Protein AF-A0A147HZX2-F1 (afdb_monomer_lite)

Foldseek 3Di:
DDWDWDDDPQWIWIQDPVRDIDIDGPVRVVVVVVVVVVVVVVVVVCVVVPDPPPPPVPDDD

Secondary structure (DSSP, 8-state):
---EEEEETTEEEEE-TTS-EEEEEHHHHHHHHHHHHHHHHHHHHHGGG-------TT---

Organism: NCBI:txid869719

pLDDT: mean 81.84, std 16.9, range [48.44, 96.81]

St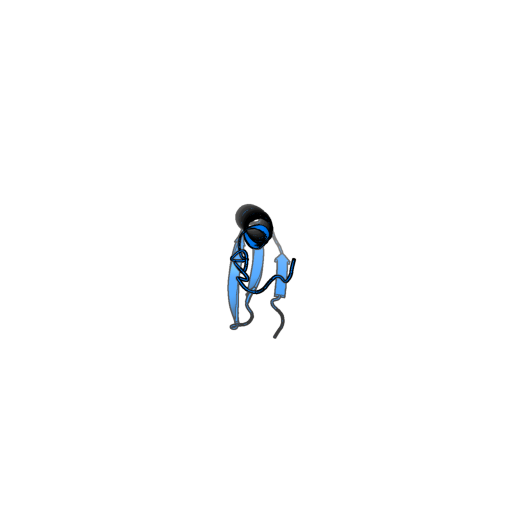ructure (mmCIF, N/CA/C/O backbone):
data_AF-A0A147HZX2-F1
#
_entry.id   AF-A0A147HZX2-F1
#
loop_
_atom_site.group_PDB
_atom_site.id
_atom_site.type_symbol
_atom_site.label_atom_id
_atom_site.label_alt_id
_atom_site.label_comp_id
_atom_site.label_asym_id
_atom_site.label_entity_id
_atom_site.label_seq_id
_atom_site.pdbx_PDB_ins_code
_atom_site.Cartn_x
_atom_site.Cartn_y
_atom_site.Cartn_z
_atom_site.occupancy
_atom_site.B_iso_or_equiv
_atom_site.auth_seq_id
_atom_site.auth_comp_id
_atom_site.auth_asym_id
_atom_site.auth_atom_id
_atom_site.pdbx_PDB_model_num
ATOM 1 N N . MET A 1 1 ? -14.658 -6.557 -0.812 1.00 76.50 1 MET A N 1
ATOM 2 C CA . MET A 1 1 ? -13.356 -6.980 -1.375 1.00 76.50 1 MET A CA 1
ATOM 3 C C . MET A 1 1 ? -12.252 -6.642 -0.377 1.00 76.50 1 MET A C 1
ATOM 5 O O . MET A 1 1 ? -12.339 -5.584 0.242 1.00 76.50 1 MET A O 1
ATOM 9 N N . MET A 1 2 ? -11.272 -7.525 -0.153 1.00 85.25 2 MET A N 1
ATOM 10 C CA . MET A 1 2 ? -10.091 -7.186 0.659 1.00 85.25 2 MET A CA 1
ATOM 11 C C . MET A 1 2 ? -9.103 -6.363 -0.179 1.00 85.25 2 MET A C 1
ATOM 13 O O . MET A 1 2 ? -9.013 -6.612 -1.381 1.00 85.25 2 MET A O 1
ATOM 17 N N . PRO A 1 3 ? -8.394 -5.385 0.415 1.00 89.56 3 PRO A N 1
ATOM 18 C CA . PRO A 1 3 ? -7.338 -4.678 -0.295 1.00 89.56 3 PRO A CA 1
ATOM 19 C C . PRO A 1 3 ? -6.229 -5.668 -0.661 1.00 89.56 3 PRO A C 1
ATOM 21 O O . PRO A 1 3 ? -5.935 -6.577 0.118 1.00 89.56 3 PRO A O 1
ATOM 24 N N . GLN A 1 4 ? -5.638 -5.495 -1.838 1.00 94.38 4 GLN A N 1
ATOM 25 C CA . GLN A 1 4 ? -4.556 -6.347 -2.326 1.00 94.38 4 GLN A CA 1
ATOM 26 C C . GLN A 1 4 ? -3.286 -5.523 -2.472 1.00 94.38 4 GLN A C 1
ATOM 28 O O . GLN A 1 4 ? -3.335 -4.366 -2.889 1.00 94.38 4 GLN A O 1
ATOM 33 N N . VAL A 1 5 ? -2.158 -6.127 -2.112 1.00 92.38 5 VAL A N 1
ATOM 34 C CA . VAL A 1 5 ? -0.834 -5.529 -2.259 1.00 92.38 5 VAL A CA 1
ATOM 35 C C . VAL A 1 5 ? 0.053 -6.541 -2.962 1.00 92.38 5 VAL A C 1
ATOM 37 O O . VAL A 1 5 ? 0.105 -7.701 -2.552 1.00 92.38 5 VAL A O 1
ATOM 40 N N . SER A 1 6 ? 0.735 -6.103 -4.011 1.00 95.44 6 SER A N 1
ATOM 41 C CA . SER A 1 6 ? 1.729 -6.891 -4.738 1.00 95.44 6 SER A CA 1
ATOM 42 C C . SER A 1 6 ? 2.961 -6.041 -5.014 1.00 95.44 6 SER A C 1
ATOM 44 O O . SER A 1 6 ? 2.872 -4.815 -5.069 1.00 95.44 6 SER A O 1
ATOM 46 N N . ALA A 1 7 ? 4.106 -6.690 -5.194 1.00 94.38 7 ALA A N 1
ATOM 47 C CA . ALA A 1 7 ? 5.344 -6.035 -5.583 1.00 94.38 7 ALA A CA 1
ATOM 48 C C . ALA A 1 7 ? 5.963 -6.797 -6.754 1.00 94.38 7 ALA A C 1
ATOM 50 O O . ALA A 1 7 ? 6.110 -8.016 -6.670 1.00 94.38 7 ALA A O 1
ATOM 51 N N . ASP A 1 8 ? 6.292 -6.078 -7.821 1.00 95.31 8 ASP A N 1
ATOM 52 C CA . ASP A 1 8 ? 6.941 -6.617 -9.015 1.00 95.31 8 ASP A CA 1
ATOM 53 C C . ASP A 1 8 ? 7.851 -5.548 -9.630 1.00 95.31 8 ASP A C 1
ATOM 55 O O . ASP A 1 8 ? 7.495 -4.371 -9.640 1.00 95.31 8 ASP A O 1
ATOM 59 N N . ASP A 1 9 ? 9.045 -5.949 -10.065 1.00 93.12 9 ASP A N 1
ATOM 60 C CA . ASP A 1 9 ? 10.064 -5.088 -10.696 1.00 93.12 9 ASP A CA 1
ATOM 61 C C . ASP A 1 9 ? 10.270 -3.700 -10.036 1.00 93.12 9 ASP A C 1
ATOM 63 O O . ASP A 1 9 ? 10.311 -2.653 -10.679 1.00 93.12 9 ASP A O 1
ATOM 67 N N . GLY A 1 10 ? 10.347 -3.661 -8.699 1.00 92.12 10 GLY A N 1
ATOM 68 C CA . GLY A 1 10 ? 10.563 -2.414 -7.944 1.00 92.12 10 GLY A CA 1
ATOM 69 C C . GLY A 1 10 ? 9.339 -1.492 -7.833 1.00 92.12 10 GLY A C 1
ATOM 70 O O . GLY A 1 10 ? 9.443 -0.396 -7.272 1.00 92.12 10 GLY A O 1
ATOM 71 N N . VAL A 1 11 ? 8.174 -1.939 -8.304 1.00 96.06 11 VAL A N 1
ATOM 72 C CA . VAL A 1 11 ? 6.890 -1.250 -8.164 1.00 96.06 11 VAL A CA 1
ATOM 73 C C . VAL A 1 11 ? 6.014 -1.996 -7.165 1.00 96.06 11 VAL A C 1
ATOM 75 O O . VAL A 1 11 ? 5.808 -3.204 -7.253 1.00 96.06 11 VAL A O 1
ATOM 78 N N . VAL A 1 12 ? 5.471 -1.259 -6.200 1.00 96.38 12 VAL A N 1
ATOM 79 C CA . VAL A 1 12 ? 4.474 -1.750 -5.250 1.00 96.38 12 VAL A CA 1
ATOM 80 C C . VAL A 1 12 ? 3.101 -1.284 -5.711 1.00 96.38 12 VAL A C 1
ATOM 82 O O . VAL A 1 12 ? 2.819 -0.088 -5.728 1.00 96.38 12 VAL A O 1
ATOM 85 N N . THR A 1 13 ? 2.229 -2.228 -6.047 1.00 96.81 13 THR A N 1
ATOM 86 C CA . THR A 1 13 ? 0.844 -1.955 -6.432 1.00 96.81 13 THR A CA 1
ATOM 87 C C . THR A 1 13 ? -0.083 -2.202 -5.250 1.00 96.81 13 THR A C 1
ATOM 89 O O . THR A 1 13 ? -0.094 -3.288 -4.668 1.00 96.81 13 THR A O 1
ATOM 92 N N . VAL A 1 14 ? -0.919 -1.216 -4.931 1.00 94.56 14 VAL A N 1
ATOM 93 C CA . VAL A 1 14 ? -1.994 -1.322 -3.941 1.00 94.56 14 VAL A CA 1
ATOM 94 C C . VAL A 1 14 ? -3.339 -1.189 -4.646 1.00 94.56 14 VAL A C 1
ATOM 96 O O . VAL A 1 14 ? -3.636 -0.154 -5.241 1.00 94.56 14 VAL A O 1
ATOM 99 N N . LEU A 1 15 ? -4.176 -2.220 -4.540 1.00 95.88 15 LEU A N 1
ATOM 100 C CA . LEU A 1 15 ? -5.578 -2.175 -4.941 1.00 95.88 15 LEU A CA 1
ATOM 101 C C . LEU A 1 15 ? -6.446 -1.949 -3.703 1.00 95.88 15 LEU A C 1
ATOM 103 O O . LEU A 1 15 ? -6.526 -2.793 -2.804 1.00 95.88 15 LEU A O 1
ATOM 107 N N . SER A 1 16 ? -7.098 -0.793 -3.647 1.00 92.19 16 SER A N 1
ATOM 108 C CA . SER A 1 16 ? -7.973 -0.426 -2.543 1.00 92.19 16 SER A CA 1
ATOM 109 C C . SER A 1 16 ? -9.295 -1.198 -2.588 1.00 92.19 16 SER A C 1
ATOM 111 O O . SER A 1 16 ? -9.695 -1.777 -3.599 1.00 92.19 16 SER A O 1
ATOM 113 N N . ARG A 1 17 ? -10.050 -1.133 -1.488 1.00 91.81 17 ARG A N 1
ATOM 114 C CA . ARG A 1 17 ? -11.404 -1.707 -1.429 1.00 91.81 17 ARG A CA 1
ATOM 115 C C . ARG A 1 17 ? -12.396 -1.025 -2.375 1.00 91.81 17 ARG A C 1
ATOM 117 O O . ARG A 1 17 ? -13.405 -1.640 -2.698 1.00 91.81 17 ARG A O 1
ATOM 124 N N . SER A 1 18 ? -12.128 0.220 -2.782 1.00 94.00 18 SER A N 1
ATOM 125 C CA . SER A 1 18 ? -12.945 0.952 -3.758 1.00 94.00 18 SER A CA 1
ATOM 126 C C . SER A 1 18 ? -12.566 0.637 -5.207 1.00 94.00 18 SER A C 1
ATOM 128 O O . SER A 1 18 ? -13.173 1.188 -6.117 1.00 94.00 18 SER A O 1
ATOM 130 N N . GLY A 1 19 ? -11.567 -0.226 -5.429 1.00 93.06 19 GLY A N 1
ATOM 131 C CA . GLY A 1 19 ? -11.041 -0.531 -6.758 1.00 93.06 19 GLY A CA 1
ATOM 132 C C . GLY A 1 19 ? -10.023 0.489 -7.271 1.00 93.06 19 GLY A C 1
ATOM 133 O O . GLY A 1 19 ? -9.590 0.384 -8.414 1.00 93.06 19 GLY A O 1
ATOM 134 N N . ALA A 1 20 ? -9.615 1.460 -6.447 1.00 94.69 20 ALA A N 1
ATOM 135 C CA . ALA A 1 20 ? -8.550 2.385 -6.816 1.00 94.69 20 ALA A CA 1
ATOM 136 C C . ALA A 1 20 ? -7.199 1.659 -6.816 1.00 94.69 20 ALA A C 1
ATOM 138 O O . ALA A 1 20 ? -6.885 0.929 -5.872 1.00 94.69 20 ALA A O 1
ATOM 139 N N . ARG A 1 21 ? -6.407 1.881 -7.864 1.00 95.19 21 ARG A N 1
ATOM 140 C CA . ARG A 1 21 ? -5.063 1.328 -8.021 1.00 95.19 21 ARG A CA 1
ATOM 141 C C . ARG A 1 21 ? -4.028 2.418 -7.767 1.00 95.19 21 ARG A C 1
ATOM 143 O O . ARG A 1 21 ? -4.124 3.499 -8.342 1.00 95.19 21 ARG A O 1
ATOM 150 N N . TYR A 1 22 ? -3.036 2.102 -6.947 1.00 94.69 22 TYR A N 1
ATOM 151 C CA . TYR A 1 22 ? -1.887 2.958 -6.678 1.00 94.69 22 TYR A CA 1
ATOM 152 C C . TYR A 1 22 ? -0.618 2.185 -6.994 1.00 94.69 22 TYR A C 1
ATOM 154 O O . TYR A 1 22 ? -0.414 1.114 -6.430 1.00 94.69 22 TYR A O 1
ATOM 162 N N . ASP A 1 23 ? 0.221 2.736 -7.862 1.00 96.56 23 ASP A N 1
ATOM 163 C CA . ASP A 1 23 ? 1.541 2.196 -8.164 1.00 96.56 23 ASP A CA 1
ATOM 164 C C . ASP A 1 23 ? 2.584 3.103 -7.509 1.00 96.56 23 ASP A C 1
ATOM 166 O O . ASP A 1 23 ? 2.606 4.317 -7.723 1.00 96.56 23 ASP A O 1
ATOM 170 N N . LEU A 1 24 ? 3.397 2.519 -6.637 1.00 95.50 24 LEU A N 1
ATOM 171 C CA . LEU A 1 24 ? 4.333 3.217 -5.767 1.00 95.50 24 LEU A CA 1
ATOM 172 C C . LEU A 1 24 ? 5.743 2.696 -6.018 1.00 95.50 24 LEU A C 1
ATOM 174 O O . LEU A 1 24 ? 5.943 1.505 -6.248 1.00 95.50 24 LEU A O 1
ATOM 178 N N . THR A 1 25 ? 6.741 3.564 -5.888 1.00 96.56 25 THR A N 1
ATOM 179 C CA . THR A 1 25 ? 8.116 3.088 -5.717 1.00 96.56 25 THR A CA 1
ATOM 180 C C . THR A 1 25 ? 8.245 2.376 -4.370 1.00 96.56 25 THR A C 1
ATOM 182 O O . THR A 1 25 ? 7.501 2.672 -3.427 1.00 96.56 25 THR A O 1
ATOM 185 N N . VAL A 1 26 ? 9.221 1.472 -4.245 1.00 93.38 26 VAL A N 1
ATOM 186 C CA . VAL A 1 26 ? 9.525 0.809 -2.962 1.00 93.38 26 VAL A CA 1
ATOM 187 C C . VAL A 1 26 ? 9.726 1.831 -1.837 1.00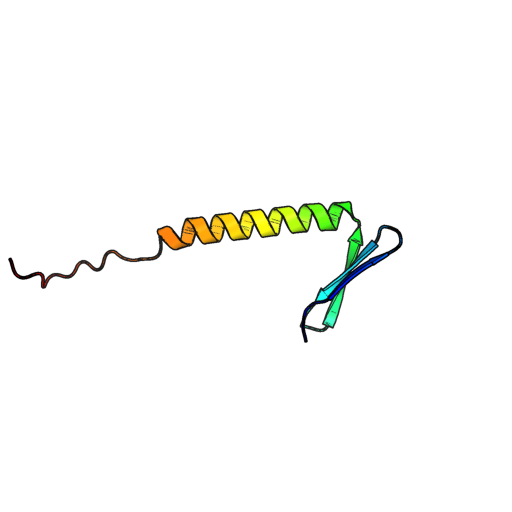 93.38 26 VAL A C 1
ATOM 189 O O . VAL A 1 26 ? 9.163 1.676 -0.756 1.00 93.38 26 VAL A O 1
ATOM 192 N N . GLU A 1 27 ? 10.465 2.914 -2.098 1.00 95.62 27 GLU A N 1
ATOM 193 C CA . GLU A 1 27 ? 10.719 3.955 -1.097 1.00 95.62 27 GLU A CA 1
ATOM 194 C C . GLU A 1 27 ? 9.427 4.655 -0.648 1.00 95.62 27 GLU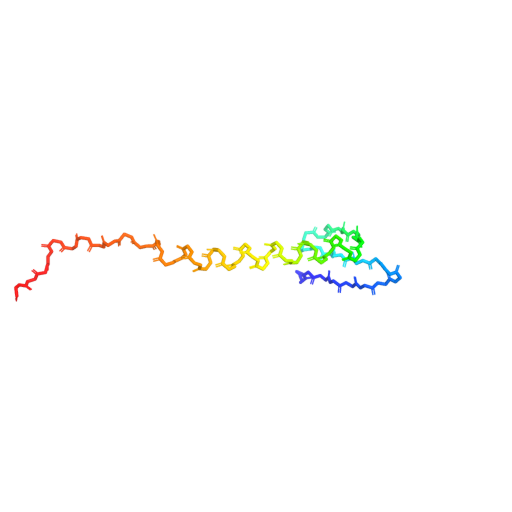 A C 1
ATOM 196 O O . GLU A 1 27 ? 9.199 4.832 0.551 1.00 95.62 27 GLU A O 1
ATOM 201 N N . ALA A 1 28 ? 8.549 5.015 -1.590 1.00 95.19 28 ALA A N 1
ATOM 202 C CA . ALA A 1 28 ? 7.270 5.640 -1.265 1.00 95.19 28 ALA A CA 1
ATOM 203 C C . ALA A 1 28 ? 6.370 4.695 -0.451 1.00 95.19 28 ALA A C 1
ATOM 205 O O . ALA A 1 28 ? 5.739 5.127 0.515 1.00 95.19 28 ALA A O 1
ATOM 206 N N . ALA A 1 29 ? 6.355 3.403 -0.792 1.00 93.94 29 ALA A N 1
ATOM 207 C CA . ALA A 1 29 ? 5.606 2.392 -0.052 1.00 93.94 29 ALA A CA 1
ATOM 208 C C . ALA A 1 29 ? 6.130 2.213 1.385 1.00 93.94 29 ALA A C 1
ATOM 210 O O . ALA A 1 29 ? 5.334 2.125 2.323 1.00 93.94 29 ALA A O 1
ATOM 211 N N . MET A 1 30 ? 7.454 2.218 1.580 1.00 93.81 30 MET A N 1
ATOM 212 C CA . MET A 1 30 ? 8.068 2.141 2.910 1.00 93.81 30 MET A CA 1
ATOM 213 C C . MET A 1 30 ? 7.722 3.361 3.769 1.00 93.81 30 MET A C 1
ATOM 215 O O . MET A 1 30 ? 7.243 3.193 4.892 1.00 93.81 30 MET A O 1
ATOM 219 N N . ARG A 1 31 ? 7.881 4.579 3.231 1.00 96.00 31 ARG A N 1
ATOM 220 C CA . ARG A 1 31 ? 7.531 5.818 3.950 1.00 96.00 31 ARG A CA 1
ATOM 221 C C . ARG A 1 31 ? 6.054 5.842 4.349 1.00 96.00 31 ARG A C 1
ATOM 223 O O . ARG A 1 31 ? 5.738 6.120 5.504 1.00 96.00 31 ARG A O 1
ATOM 230 N N . LEU A 1 32 ? 5.158 5.475 3.429 1.00 91.25 32 LEU A N 1
ATOM 231 C CA . LEU A 1 32 ? 3.722 5.387 3.705 1.00 91.25 32 LEU A CA 1
ATOM 232 C C . LEU A 1 32 ? 3.418 4.375 4.822 1.00 91.25 32 LEU A C 1
ATOM 234 O O . LEU A 1 32 ? 2.626 4.657 5.721 1.00 91.25 32 LEU A O 1
ATOM 238 N N . SER A 1 33 ? 4.065 3.208 4.800 1.00 91.12 33 SER A N 1
ATOM 239 C CA . SER A 1 33 ? 3.910 2.192 5.846 1.00 91.12 33 SER A CA 1
ATOM 240 C C . SER A 1 33 ? 4.341 2.716 7.221 1.00 91.12 33 SER A C 1
ATOM 242 O O . SER A 1 33 ? 3.616 2.552 8.206 1.00 91.12 33 SER A O 1
ATOM 244 N N . GLU A 1 34 ? 5.490 3.389 7.308 1.00 94.31 34 GLU A N 1
ATOM 245 C CA . GLU A 1 34 ? 5.978 3.978 8.560 1.00 94.31 34 GLU A CA 1
ATOM 246 C C . GLU A 1 34 ? 5.030 5.044 9.116 1.00 94.31 34 GLU A C 1
ATOM 248 O O . GLU A 1 34 ? 4.755 5.068 10.321 1.00 94.31 34 GLU A O 1
ATOM 253 N N . GLU A 1 35 ? 4.505 5.915 8.252 1.00 94.44 35 GLU A N 1
ATOM 254 C CA . GLU A 1 35 ? 3.540 6.943 8.641 1.00 94.44 35 GLU A CA 1
ATOM 255 C C . GLU A 1 35 ? 2.250 6.333 9.188 1.00 94.44 35 GLU A C 1
ATOM 257 O O . GLU A 1 35 ? 1.767 6.765 10.239 1.00 94.44 35 GLU A O 1
ATOM 262 N N . LEU A 1 36 ? 1.725 5.292 8.537 1.00 89.31 36 LEU A N 1
ATOM 263 C CA . LEU A 1 36 ? 0.517 4.596 8.979 1.00 89.31 36 LEU A CA 1
ATOM 264 C C . LEU A 1 36 ? 0.718 3.907 10.331 1.00 89.31 36 LEU A C 1
ATOM 266 O O . LEU A 1 36 ? -0.123 4.049 11.222 1.00 89.31 36 LEU A O 1
ATOM 270 N N . VAL A 1 37 ? 1.842 3.211 10.527 1.00 91.19 37 VAL A N 1
ATOM 271 C CA . VAL A 1 37 ? 2.173 2.573 11.813 1.00 9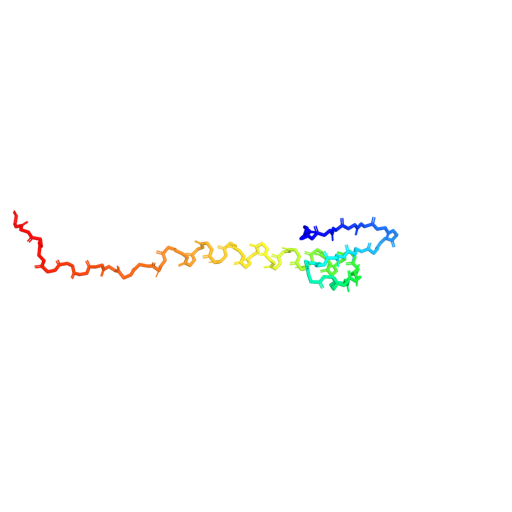1.19 37 VAL A CA 1
ATOM 272 C C . VAL A 1 37 ? 2.323 3.626 12.910 1.00 91.19 37 VAL A C 1
ATOM 274 O O . VAL A 1 37 ? 1.757 3.478 13.997 1.00 91.19 37 VAL A O 1
ATOM 277 N N . ARG A 1 38 ? 3.032 4.725 12.629 1.00 91.62 38 ARG A N 1
ATOM 278 C CA . ARG A 1 38 ? 3.211 5.833 13.576 1.00 91.62 38 ARG A CA 1
ATOM 279 C C . ARG A 1 38 ? 1.879 6.499 13.920 1.00 91.62 38 ARG A C 1
ATOM 281 O O . ARG A 1 38 ? 1.626 6.792 15.089 1.00 91.62 38 ARG A O 1
ATOM 288 N N . GLY A 1 39 ? 1.019 6.719 12.928 1.00 90.56 39 GLY A N 1
ATOM 289 C CA . GLY A 1 39 ? -0.331 7.250 13.104 1.00 90.56 39 GLY A CA 1
ATOM 290 C C . GLY A 1 39 ? -1.200 6.333 13.963 1.00 90.56 39 GLY A C 1
ATOM 291 O O . GLY A 1 39 ? -1.806 6.791 14.931 1.00 90.56 39 GLY A O 1
ATOM 292 N N . ALA A 1 40 ? -1.187 5.027 13.689 1.00 87.56 40 ALA A N 1
ATOM 293 C CA . ALA A 1 40 ? -1.912 4.035 14.477 1.00 87.56 40 ALA A CA 1
ATOM 294 C C . ALA A 1 40 ? -1.412 3.968 15.931 1.00 87.56 40 ALA A C 1
ATOM 296 O O . ALA A 1 40 ? -2.220 3.895 16.859 1.00 87.56 40 ALA A O 1
ATOM 297 N N . ALA A 1 41 ? -0.095 4.041 16.152 1.00 83.81 41 ALA A N 1
ATOM 298 C CA . ALA A 1 41 ? 0.490 4.099 17.490 1.00 83.81 41 ALA A CA 1
ATOM 299 C C . ALA A 1 41 ? 0.050 5.360 18.255 1.00 83.81 41 ALA A C 1
ATOM 301 O O . ALA A 1 41 ? -0.335 5.266 19.422 1.00 83.81 41 ALA A O 1
ATOM 302 N N . ARG A 1 42 ? 0.029 6.526 17.593 1.00 82.94 42 ARG A N 1
ATOM 303 C CA . ARG A 1 42 ? -0.479 7.780 18.179 1.00 82.94 42 ARG A CA 1
ATOM 304 C C . ARG A 1 42 ? -1.963 7.691 18.527 1.00 82.94 42 ARG A C 1
ATOM 306 O O . ARG A 1 42 ? -2.326 8.034 19.646 1.00 82.94 42 ARG A O 1
ATOM 313 N N . ALA A 1 43 ? -2.799 7.178 17.625 1.00 81.50 43 ALA A N 1
ATOM 314 C CA . ALA A 1 43 ? -4.232 7.006 17.873 1.00 81.50 43 ALA A CA 1
ATOM 315 C C . ALA A 1 43 ? -4.500 6.059 19.059 1.00 81.50 43 ALA A C 1
ATOM 317 O O . ALA A 1 43 ? -5.352 6.332 19.902 1.00 81.50 43 ALA A O 1
ATOM 318 N N . ARG A 1 44 ? -3.716 4.980 19.194 1.00 68.75 44 ARG A N 1
ATOM 319 C CA . ARG A 1 44 ? -3.766 4.088 20.368 1.00 68.75 44 ARG A CA 1
ATOM 320 C C . ARG A 1 44 ? -3.320 4.773 21.662 1.00 68.75 44 ARG A C 1
ATOM 322 O O . ARG A 1 44 ? -3.878 4.486 22.716 1.00 68.75 44 ARG A O 1
ATOM 329 N N . GLY A 1 45 ? -2.347 5.681 21.590 1.00 62.91 45 GLY A N 1
ATOM 330 C CA . GLY A 1 45 ? -1.962 6.537 22.715 1.00 62.91 45 GLY A CA 1
ATOM 331 C C . GLY A 1 45 ? -3.053 7.546 23.098 1.00 62.91 45 GLY A C 1
ATOM 332 O O .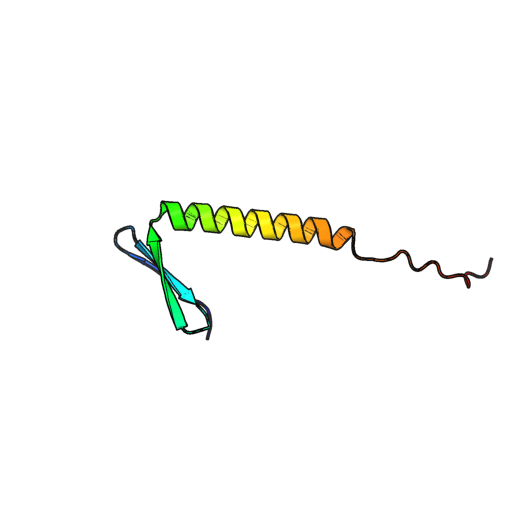 GLY A 1 45 ? -3.257 7.797 24.282 1.00 62.91 45 GLY A O 1
ATOM 333 N N . GLN A 1 46 ? -3.794 8.067 22.116 1.00 58.00 46 GLN A N 1
ATOM 334 C CA . GLN A 1 46 ? -4.902 9.009 22.312 1.00 58.00 46 GLN A CA 1
ATOM 335 C C . GLN A 1 46 ? -6.176 8.354 22.864 1.00 58.00 46 GLN A C 1
ATOM 337 O O . GLN A 1 46 ? -6.873 8.989 23.649 1.00 58.00 46 GLN A O 1
ATOM 342 N N . LEU A 1 47 ? -6.445 7.077 22.558 1.00 53.62 47 LEU A N 1
ATOM 343 C CA . LEU A 1 47 ? -7.566 6.321 23.145 1.00 53.62 47 LEU A CA 1
ATOM 344 C C . LEU A 1 47 ? -7.497 6.203 24.680 1.00 53.62 47 LEU A C 1
ATOM 346 O O . LEU A 1 47 ? -8.503 5.889 25.308 1.00 53.62 47 LEU A O 1
ATOM 350 N N . ARG A 1 48 ? -6.346 6.485 25.309 1.00 55.47 48 ARG A N 1
ATOM 351 C CA . ARG A 1 48 ? -6.237 6.574 26.777 1.00 55.47 48 ARG A CA 1
ATOM 352 C C . ARG A 1 48 ? -6.757 7.890 27.365 1.00 55.47 48 ARG A C 1
ATOM 354 O O . ARG A 1 48 ? -6.941 7.953 28.573 1.00 55.47 48 ARG A O 1
ATOM 361 N N . MET A 1 49 ? -6.999 8.919 26.550 1.00 52.91 49 MET A N 1
ATOM 362 C CA . MET A 1 49 ? -7.490 10.236 26.994 1.00 52.91 49 MET A CA 1
ATOM 363 C C . MET A 1 49 ? -8.929 10.530 26.539 1.00 52.91 49 MET A C 1
ATOM 365 O O . MET A 1 49 ? -9.383 11.667 26.614 1.00 52.91 49 MET A O 1
ATOM 369 N N . SER A 1 50 ? -9.663 9.520 26.063 1.00 50.31 50 SER A N 1
ATOM 370 C CA . SER A 1 50 ? -11.063 9.645 25.636 1.00 50.31 50 SER A CA 1
ATOM 371 C C . SER A 1 50 ? -11.991 8.887 26.578 1.00 50.31 50 SER A C 1
ATOM 373 O O . SER A 1 50 ? -12.694 7.963 26.187 1.00 50.31 50 SER A O 1
ATOM 375 N N . GLY A 1 51 ? -11.979 9.286 27.841 1.00 48.44 51 GLY A N 1
ATOM 376 C CA . GLY A 1 51 ? -13.091 9.055 28.744 1.00 48.44 51 GLY A CA 1
ATOM 377 C C . GLY A 1 51 ? -13.272 10.335 29.546 1.00 48.44 51 GLY A C 1
ATOM 378 O O . GLY A 1 51 ? -12.325 10.704 30.244 1.00 48.44 51 GLY A O 1
ATOM 379 N N . PRO A 1 52 ? -14.407 11.052 29.462 1.00 50.75 52 PRO A N 1
ATOM 380 C CA . PRO A 1 52 ? -14.739 11.949 30.554 1.00 50.75 52 PRO A CA 1
ATOM 381 C C . PRO A 1 52 ? -14.722 11.098 31.828 1.00 50.75 52 PRO A C 1
ATOM 383 O O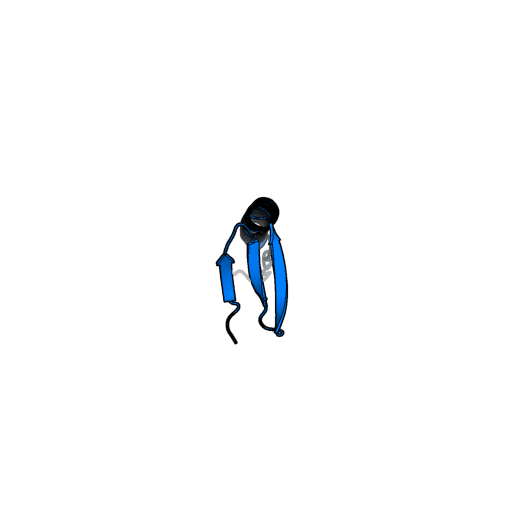 . PRO A 1 52 ? -15.344 10.034 31.869 1.00 50.75 52 PRO A O 1
ATOM 386 N N . LEU A 1 53 ? -13.966 11.525 32.843 1.00 59.84 53 LEU A N 1
ATOM 387 C CA . LEU A 1 53 ? -14.239 11.096 34.208 1.00 59.84 53 LEU A CA 1
ATOM 388 C C . LEU A 1 53 ? -15.718 11.400 34.417 1.00 59.84 53 LEU A C 1
ATOM 390 O O . LEU A 1 53 ? -16.115 12.563 34.397 1.00 59.84 53 LEU A O 1
ATOM 394 N N . SER A 1 54 ? -16.536 10.352 34.480 1.00 49.62 54 SER A N 1
ATOM 395 C CA . SER A 1 54 ? -17.914 10.487 34.911 1.00 49.62 54 SER A CA 1
ATOM 396 C C . SER A 1 54 ? -17.819 11.010 36.335 1.00 49.62 54 SER A C 1
ATOM 398 O O . SER A 1 54 ? -17.463 10.264 37.246 1.00 49.62 54 SER A O 1
ATOM 400 N N . ASP A 1 55 ? -18.018 12.313 36.491 1.00 56.72 55 ASP A N 1
ATOM 401 C CA . ASP A 1 55 ? -18.210 12.958 37.778 1.00 56.72 55 ASP A CA 1
ATOM 402 C C . ASP A 1 55 ? -19.584 12.478 38.245 1.00 56.72 55 ASP A C 1
ATOM 404 O O . ASP A 1 55 ? -20.606 13.091 37.953 1.00 56.72 55 ASP A O 1
ATOM 408 N N . ASP A 1 56 ? -19.626 11.260 38.787 1.00 61.28 56 ASP A N 1
ATOM 409 C CA . ASP A 1 56 ? -20.835 10.653 39.324 1.00 61.28 56 ASP A CA 1
ATOM 410 C C . ASP A 1 56 ? -21.122 11.321 40.678 1.00 61.28 56 ASP A C 1
ATOM 412 O O . ASP A 1 56 ? -20.401 11.061 41.649 1.00 61.28 56 ASP A O 1
ATOM 416 N N . PRO A 1 57 ? -22.146 12.191 40.789 1.00 60.22 57 PRO A N 1
ATOM 417 C CA . PRO A 1 57 ? -22.465 12.873 42.038 1.00 60.22 57 PRO A CA 1
ATOM 418 C C . PRO A 1 57 ? -23.165 11.941 43.043 1.00 60.22 57 PRO A C 1
ATOM 420 O O . PRO A 1 57 ? -23.513 12.380 44.138 1.00 60.22 57 PRO A O 1
ATOM 423 N N . HIS A 1 58 ? -23.402 10.669 42.693 1.00 56.34 58 HIS A N 1
ATOM 424 C CA . HIS A 1 58 ? -24.182 9.714 43.480 1.00 56.34 58 HIS A CA 1
ATOM 425 C C . HIS A 1 58 ? -23.363 8.549 44.045 1.00 56.34 58 HIS A C 1
ATOM 427 O O . HIS A 1 58 ? -23.879 7.444 44.206 1.00 56.34 58 HIS A O 1
ATOM 433 N N . ARG A 1 59 ? -22.109 8.782 44.446 1.00 51.19 59 ARG A N 1
ATOM 434 C CA . ARG A 1 59 ? -21.392 7.822 45.298 1.00 51.19 59 ARG A CA 1
ATOM 435 C C . ARG A 1 59 ? -21.927 7.903 46.742 1.00 51.19 59 ARG A C 1
ATOM 437 O O . ARG A 1 59 ? -21.711 8.932 47.384 1.00 51.19 59 ARG A O 1
ATOM 444 N N . PRO A 1 60 ? -22.610 6.872 47.282 1.00 63.69 60 PRO A N 1
ATOM 445 C CA . PRO A 1 60 ? -22.884 6.817 48.711 1.00 63.69 60 PRO A CA 1
ATOM 446 C C . PRO A 1 60 ? -21.565 6.554 49.455 1.00 63.69 60 PRO A C 1
ATOM 448 O O . PRO A 1 60 ? -20.682 5.862 48.943 1.00 63.69 60 PRO A O 1
ATOM 451 N N . TRP A 1 61 ? -21.455 7.196 50.614 1.00 62.09 61 TRP A N 1
ATOM 452 C CA . TRP A 1 61 ? -20.320 7.249 51.543 1.00 62.09 61 TRP A CA 1
ATOM 453 C C . TRP A 1 61 ? -19.727 5.882 51.901 1.00 62.09 61 TRP A C 1
ATOM 455 O O . TRP A 1 61 ? -20.502 4.923 52.111 1.00 62.09 61 TRP A O 1
#

Sequence (61 aa):
MMPQVSADDGVVTVLSRSGARYDLTVEAAMRLSEELVRGAARARGQLRMSGPLSDDPHRPW

Radius of gyration: 20.58 Å; chains: 1; bounding box: 35×20×62 Å